Protein AF-A0A317FZG7-F1 (afdb_monomer_lite)

pLDDT: mean 90.95, std 7.67, range [53.81, 97.38]

Foldseek 3Di:
DVVVVVVVVVVVVVVVVVVVVVVVVVLVVLLVQLVVCCVPVVDDSVRSCVVVVPDPVSSVVSVVVVVD

Secondary structure (DSSP, 8-state):
-HHHHHHHHHHHHHHHHHHHHHHHHHHHHHHHHHHHHHHHH---HHHHHHHTT--HHHHHHHHHHH--

Structure (mmCIF, N/CA/C/O backbone):
data_AF-A0A317FZG7-F1
#
_entry.id   AF-A0A317FZG7-F1
#
loop_
_atom_site.group_PDB
_atom_site.id
_atom_site.type_symbol
_atom_site.label_atom_id
_atom_site.label_alt_id
_atom_site.label_comp_id
_atom_site.label_asym_id
_atom_site.label_entity_id
_atom_site.label_seq_id
_atom_site.pdbx_PDB_ins_code
_atom_site.Cartn_x
_atom_site.Cartn_y
_atom_site.Cartn_z
_atom_site.occupancy
_atom_site.B_iso_or_equiv
_atom_site.auth_seq_id
_atom_site.auth_comp_id
_atom_site.auth_asym_id
_atom_site.auth_atom_id
_atom_site.pdbx_PDB_model_num
ATOM 1 N N . MET A 1 1 ? 24.885 0.042 -36.082 1.00 61.91 1 MET A N 1
ATOM 2 C CA . MET A 1 1 ? 23.585 -0.375 -35.493 1.00 61.91 1 MET A CA 1
ATOM 3 C C . MET A 1 1 ? 23.649 -0.708 -33.994 1.00 61.91 1 MET A C 1
ATOM 5 O O . MET A 1 1 ? 22.654 -0.467 -33.320 1.00 61.91 1 MET A O 1
ATOM 9 N N . CYS A 1 2 ? 24.774 -1.191 -33.440 1.00 70.12 2 CYS A N 1
ATOM 10 C CA . CYS A 1 2 ? 24.873 -1.584 -32.020 1.00 70.12 2 CYS A CA 1
ATOM 11 C C . CYS A 1 2 ? 24.635 -0.453 -31.002 1.00 70.12 2 CYS A C 1
ATOM 13 O O . CYS A 1 2 ? 23.864 -0.650 -30.068 1.00 70.12 2 CYS A O 1
ATOM 15 N N . VAL A 1 3 ? 25.200 0.744 -31.201 1.00 79.00 3 VAL A N 1
ATOM 16 C CA . VAL A 1 3 ? 25.092 1.850 -30.220 1.00 79.00 3 VAL A CA 1
ATOM 17 C C . VAL A 1 3 ? 23.636 2.280 -29.985 1.00 79.00 3 VAL A C 1
ATOM 19 O O . VAL A 1 3 ? 23.188 2.345 -28.846 1.00 79.00 3 VAL A O 1
ATOM 22 N N . LYS A 1 4 ? 22.839 2.437 -31.054 1.00 83.00 4 LYS A N 1
ATOM 23 C CA . LYS A 1 4 ? 21.401 2.769 -30.950 1.00 83.00 4 LYS A CA 1
ATOM 24 C C . LYS A 1 4 ? 20.568 1.673 -30.267 1.00 83.00 4 LYS A C 1
ATOM 26 O O . LYS A 1 4 ? 19.470 1.943 -29.786 1.00 83.00 4 LYS A O 1
ATOM 31 N N . LYS A 1 5 ? 21.020 0.411 -30.276 1.00 84.81 5 LYS A N 1
ATOM 32 C CA . LYS A 1 5 ? 20.342 -0.693 -29.570 1.00 84.81 5 LYS A CA 1
ATOM 33 C C . LYS A 1 5 ? 20.666 -0.649 -28.076 1.00 84.81 5 LYS A C 1
ATOM 35 O O . LYS A 1 5 ? 19.745 -0.746 -27.273 1.00 84.81 5 LYS A O 1
ATOM 40 N N . VAL A 1 6 ? 21.934 -0.426 -27.728 1.00 85.44 6 VAL A N 1
ATOM 41 C CA . VAL A 1 6 ? 22.387 -0.268 -26.336 1.00 85.44 6 VAL A CA 1
ATOM 42 C C . VAL A 1 6 ? 21.729 0.949 -25.682 1.00 85.44 6 VAL A C 1
ATOM 44 O O . VAL A 1 6 ? 21.178 0.831 -24.595 1.00 85.44 6 VAL A O 1
ATOM 47 N N . GLU A 1 7 ? 21.677 2.088 -26.376 1.00 88.44 7 GLU A N 1
ATOM 48 C CA . GLU A 1 7 ? 21.034 3.305 -25.864 1.00 88.44 7 GLU A CA 1
ATOM 49 C C . GLU A 1 7 ? 19.530 3.103 -25.606 1.00 88.44 7 GLU A C 1
ATOM 51 O O . GLU A 1 7 ? 19.005 3.521 -24.573 1.00 88.44 7 GLU A O 1
ATOM 56 N N . ARG A 1 8 ? 18.826 2.411 -26.515 1.00 89.50 8 ARG A N 1
ATOM 57 C CA . ARG A 1 8 ? 17.408 2.063 -26.324 1.00 89.50 8 ARG A CA 1
ATOM 58 C C . ARG A 1 8 ? 17.200 1.124 -25.140 1.00 89.50 8 ARG A C 1
ATOM 60 O O . ARG A 1 8 ? 16.242 1.315 -24.396 1.00 89.50 8 ARG A O 1
ATOM 67 N N . TYR A 1 9 ? 18.085 0.146 -24.958 1.00 88.19 9 TYR A N 1
ATOM 68 C CA . TYR A 1 9 ? 18.025 -0.775 -23.826 1.00 88.19 9 TYR A CA 1
ATOM 69 C C . TYR A 1 9 ? 18.237 -0.043 -22.495 1.00 88.19 9 TYR A C 1
ATOM 71 O O . TYR A 1 9 ? 17.396 -0.147 -21.608 1.00 88.19 9 TYR A O 1
ATOM 79 N N . ALA A 1 10 ? 19.285 0.780 -22.389 1.00 89.88 10 ALA A N 1
ATOM 80 C CA . ALA A 1 10 ? 19.565 1.571 -21.191 1.00 89.88 10 ALA A CA 1
ATOM 81 C C . ALA A 1 10 ? 18.407 2.522 -20.837 1.00 89.88 10 ALA A C 1
ATOM 83 O O . ALA A 1 10 ? 17.989 2.591 -19.683 1.00 89.88 10 ALA A O 1
ATOM 84 N N . LYS A 1 11 ? 17.823 3.201 -21.836 1.00 90.25 11 LYS A N 1
ATOM 85 C CA . LYS A 1 11 ? 16.643 4.061 -21.642 1.00 90.25 11 LYS A CA 1
ATOM 86 C C . LYS A 1 11 ? 15.412 3.281 -21.177 1.00 90.25 11 LYS A C 1
ATOM 88 O O . LYS A 1 11 ? 14.628 3.819 -20.400 1.00 90.25 11 LYS A O 1
ATOM 93 N N . LYS A 1 12 ? 15.211 2.050 -21.658 1.00 91.88 12 LYS A N 1
ATOM 94 C CA . LYS A 1 12 ? 14.099 1.195 -21.219 1.00 91.88 12 LYS A CA 1
ATOM 95 C C . LYS A 1 12 ? 14.296 0.753 -19.767 1.00 91.88 12 LYS A C 1
ATOM 97 O O . LYS A 1 12 ? 13.405 0.984 -18.959 1.00 91.88 12 LYS A O 1
ATOM 102 N N . TYR A 1 13 ? 15.481 0.240 -19.441 1.00 88.94 13 TYR A N 1
ATOM 103 C CA . TYR A 1 13 ? 15.830 -0.190 -18.087 1.00 88.94 13 TYR A CA 1
ATOM 104 C C . TYR A 1 13 ? 15.683 0.947 -17.068 1.00 88.94 13 TYR A C 1
ATOM 106 O O . TYR A 1 13 ? 15.020 0.787 -16.052 1.00 88.94 13 TYR A O 1
ATOM 114 N N . ALA A 1 14 ? 16.216 2.136 -17.370 1.00 90.25 14 ALA A N 1
ATOM 115 C CA . ALA A 1 14 ? 16.098 3.291 -16.479 1.00 90.25 14 ALA A CA 1
ATOM 116 C C . ALA A 1 14 ? 14.635 3.705 -16.229 1.00 90.25 14 ALA A C 1
ATOM 118 O O . ALA A 1 14 ? 14.289 4.110 -15.122 1.00 90.25 14 ALA A O 1
ATOM 119 N N . LYS A 1 15 ? 13.763 3.590 -17.242 1.00 90.19 15 LYS A N 1
ATOM 120 C CA . LYS A 1 15 ? 12.327 3.867 -17.096 1.00 90.19 15 LYS A CA 1
ATOM 121 C C . LYS A 1 15 ? 11.614 2.815 -16.251 1.00 90.19 15 LYS A C 1
ATOM 123 O O . LYS A 1 15 ? 10.748 3.187 -15.470 1.00 90.19 15 LYS A O 1
ATOM 128 N N . GLU A 1 16 ? 11.935 1.537 -16.429 1.00 90.06 16 GLU A N 1
ATOM 129 C CA . GLU A 1 16 ? 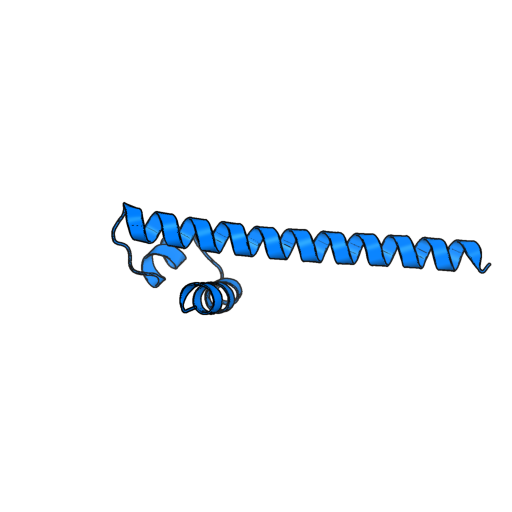11.361 0.446 -15.630 1.00 90.06 16 GLU A CA 1
ATOM 130 C C . GLU A 1 16 ? 11.787 0.572 -14.166 1.00 90.06 16 GLU A C 1
ATOM 132 O O . GLU A 1 16 ? 10.927 0.649 -13.295 1.00 90.06 16 GLU A O 1
ATOM 137 N N . TYR A 1 17 ? 13.079 0.787 -13.914 1.00 84.38 17 TYR A N 1
ATOM 138 C CA . TYR A 1 17 ? 13.606 1.023 -12.571 1.00 84.38 17 TYR A CA 1
ATOM 139 C C . TYR A 1 17 ? 12.970 2.244 -11.886 1.00 84.38 17 TYR A C 1
ATOM 141 O O . TYR A 1 17 ? 12.632 2.209 -10.705 1.00 84.38 17 TYR A O 1
ATOM 149 N N . ALA A 1 18 ? 12.773 3.343 -12.623 1.00 88.12 18 ALA A N 1
ATOM 150 C CA . ALA A 1 18 ? 12.100 4.518 -12.078 1.00 88.12 18 ALA A CA 1
ATOM 151 C C . ALA A 1 18 ? 10.637 4.225 -11.705 1.00 88.12 18 ALA A C 1
ATOM 153 O O . ALA A 1 18 ? 10.174 4.708 -10.677 1.00 88.12 18 ALA A O 1
ATOM 154 N N . LYS A 1 19 ? 9.918 3.430 -12.509 1.00 88.12 19 LYS A N 1
ATOM 155 C CA . LYS A 1 19 ? 8.541 3.019 -12.198 1.00 88.12 19 LYS A CA 1
ATOM 156 C C . LYS A 1 19 ? 8.486 2.149 -10.946 1.00 88.12 19 LYS A C 1
ATOM 158 O O . LYS A 1 19 ? 7.692 2.447 -10.065 1.00 88.12 19 LYS A O 1
ATOM 163 N N . GLU A 1 20 ? 9.356 1.147 -10.838 1.00 86.94 20 GLU A N 1
ATOM 164 C CA . GLU A 1 20 ? 9.442 0.284 -9.651 1.00 86.94 20 GLU A CA 1
ATOM 165 C C . GLU A 1 20 ? 9.680 1.107 -8.381 1.00 86.94 20 GLU A C 1
ATOM 167 O O . GLU A 1 20 ? 8.951 0.968 -7.405 1.00 86.94 20 GLU A O 1
ATOM 172 N N . ARG A 1 21 ? 10.617 2.063 -8.422 1.00 86.25 21 ARG A N 1
ATOM 173 C CA . ARG A 1 21 ? 10.882 2.959 -7.285 1.00 86.25 21 ARG A CA 1
ATOM 174 C C . ARG A 1 21 ? 9.707 3.864 -6.927 1.00 86.25 21 ARG A C 1
ATOM 176 O O . ARG A 1 21 ? 9.538 4.202 -5.756 1.00 86.25 21 ARG A O 1
ATOM 183 N N . VAL A 1 22 ? 8.931 4.309 -7.913 1.00 90.19 22 VAL A N 1
ATOM 184 C CA . VAL A 1 22 ? 7.722 5.103 -7.655 1.00 90.19 22 VAL A CA 1
ATOM 185 C C . VAL A 1 22 ? 6.673 4.245 -6.954 1.00 90.19 22 VAL A C 1
ATOM 187 O O . VAL A 1 22 ? 6.116 4.697 -5.956 1.00 90.19 22 VAL A O 1
ATOM 190 N N . GLU A 1 23 ? 6.462 3.010 -7.408 1.00 90.19 23 GLU A N 1
ATOM 191 C CA . GLU A 1 23 ? 5.516 2.084 -6.778 1.00 90.19 23 GLU A CA 1
ATOM 192 C C . GLU A 1 23 ? 5.947 1.687 -5.359 1.00 90.19 23 GLU A C 1
ATOM 194 O O . GLU A 1 23 ? 5.136 1.751 -4.437 1.00 90.19 23 GLU A O 1
ATOM 199 N N . GLU A 1 24 ? 7.229 1.384 -5.135 1.00 90.56 24 GLU A N 1
ATOM 200 C CA . GLU A 1 24 ? 7.765 1.113 -3.792 1.00 90.56 24 GLU A CA 1
ATOM 201 C C . GLU A 1 24 ? 7.524 2.285 -2.832 1.00 90.56 24 GLU A C 1
ATOM 203 O O . GLU A 1 24 ? 7.078 2.098 -1.697 1.00 90.56 24 GLU A O 1
ATOM 208 N N . ASN A 1 25 ? 7.797 3.513 -3.286 1.00 92.81 25 ASN A N 1
ATOM 209 C CA . ASN A 1 25 ? 7.565 4.707 -2.479 1.00 92.81 25 ASN A CA 1
ATOM 210 C C . ASN A 1 25 ? 6.073 4.930 -2.219 1.00 92.81 25 ASN A C 1
ATOM 212 O O . ASN A 1 25 ? 5.709 5.286 -1.099 1.00 92.81 25 ASN A O 1
ATOM 216 N N . ARG A 1 26 ? 5.212 4.695 -3.217 1.00 95.44 26 ARG A N 1
ATOM 217 C CA . ARG A 1 26 ? 3.755 4.804 -3.078 1.00 95.44 26 ARG A CA 1
ATOM 218 C C . ARG A 1 26 ? 3.246 3.862 -1.989 1.00 95.44 26 ARG A C 1
ATOM 220 O O . ARG A 1 26 ? 2.570 4.325 -1.072 1.00 95.44 26 ARG A O 1
ATOM 227 N N . ILE A 1 27 ? 3.622 2.582 -2.047 1.00 95.12 27 ILE A N 1
ATOM 228 C CA . ILE A 1 27 ? 3.252 1.586 -1.031 1.00 95.12 27 ILE A CA 1
ATOM 229 C C . ILE A 1 27 ? 3.769 2.005 0.343 1.00 95.12 27 ILE A C 1
ATOM 231 O O . ILE A 1 27 ? 2.993 2.078 1.290 1.00 95.12 27 ILE A O 1
ATOM 235 N N . LYS A 1 28 ? 5.047 2.381 0.455 1.00 94.56 28 LYS A N 1
ATOM 236 C CA . LYS A 1 28 ? 5.638 2.810 1.730 1.00 94.56 28 LYS A CA 1
ATOM 237 C C . LYS A 1 28 ? 4.906 4.006 2.348 1.00 94.56 28 LYS A C 1
ATOM 239 O O . LYS A 1 28 ? 4.702 4.046 3.562 1.00 94.56 28 LYS A O 1
ATOM 244 N N . THR A 1 29 ? 4.514 4.983 1.532 1.00 95.94 29 THR A N 1
ATOM 245 C CA . THR A 1 29 ? 3.728 6.135 1.985 1.00 95.94 29 THR A CA 1
ATOM 246 C C . THR A 1 29 ? 2.340 5.710 2.460 1.00 95.94 29 THR A C 1
ATOM 248 O O . THR A 1 29 ? 1.914 6.162 3.522 1.00 95.94 29 THR A O 1
ATOM 251 N N . LEU A 1 30 ? 1.655 4.821 1.735 1.00 96.25 30 LEU A N 1
ATOM 252 C CA . LEU A 1 30 ? 0.356 4.293 2.158 1.00 96.25 30 LEU A CA 1
ATOM 253 C C . LEU A 1 30 ? 0.461 3.525 3.482 1.00 96.25 30 LEU A C 1
ATOM 255 O O . LEU A 1 30 ? -0.310 3.810 4.395 1.00 96.25 30 LEU A O 1
ATOM 259 N N . THR A 1 31 ? 1.464 2.656 3.640 1.00 96.44 31 THR A N 1
ATOM 260 C CA . THR A 1 31 ? 1.747 1.942 4.897 1.00 96.44 31 THR A CA 1
ATOM 261 C C . THR A 1 31 ? 1.917 2.912 6.067 1.00 96.44 31 THR A C 1
ATOM 263 O O . THR A 1 31 ? 1.326 2.732 7.135 1.00 96.44 31 THR A O 1
ATOM 266 N N . GLN A 1 32 ? 2.687 3.988 5.874 1.00 96.19 32 GLN A N 1
ATOM 267 C CA . GLN A 1 32 ? 2.890 4.994 6.914 1.00 96.19 32 GLN A CA 1
ATOM 268 C C . GLN A 1 32 ? 1.597 5.756 7.241 1.00 96.19 32 GLN A C 1
ATOM 270 O O . GLN A 1 32 ? 1.322 6.004 8.416 1.00 96.19 32 GLN A O 1
ATOM 275 N N . ASN A 1 33 ? 0.799 6.109 6.232 1.00 96.12 33 ASN A N 1
ATOM 276 C CA . ASN A 1 33 ? -0.475 6.801 6.425 1.00 96.12 33 ASN A CA 1
ATOM 277 C C . ASN A 1 33 ? -1.475 5.934 7.195 1.00 96.12 33 ASN A C 1
ATOM 279 O O . ASN A 1 33 ? -2.076 6.423 8.148 1.00 96.12 33 ASN A O 1
ATOM 283 N N . VAL A 1 34 ? -1.588 4.647 6.848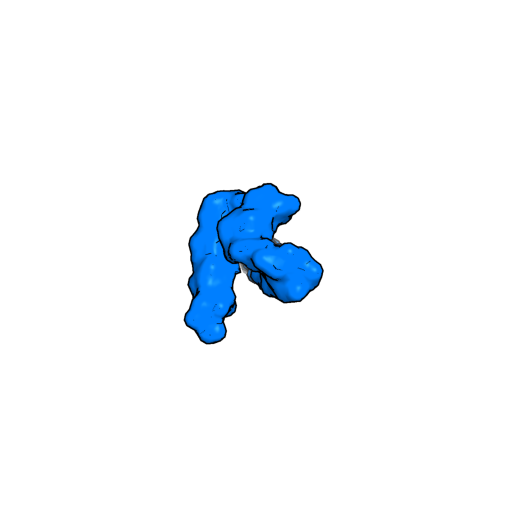 1.00 96.75 34 VAL A N 1
ATOM 284 C CA . VAL A 1 34 ? -2.412 3.665 7.573 1.00 96.75 34 VAL A CA 1
ATOM 285 C C . VAL A 1 34 ? -1.982 3.598 9.036 1.00 96.75 34 VAL A C 1
ATOM 287 O O . VAL A 1 34 ? -2.805 3.787 9.930 1.00 96.75 34 VAL A O 1
ATOM 290 N N . LYS A 1 35 ? -0.679 3.441 9.300 1.00 95.31 35 LYS A N 1
ATOM 291 C CA . LYS A 1 35 ? -0.136 3.380 10.665 1.00 95.31 35 LYS A CA 1
ATOM 292 C C . LYS A 1 35 ? -0.430 4.642 11.481 1.00 95.31 35 LYS A C 1
ATOM 294 O O . LYS A 1 35 ? -0.791 4.555 12.655 1.00 95.31 35 LYS A O 1
ATOM 299 N N . VAL A 1 36 ? -0.254 5.819 10.879 1.00 95.69 36 VAL A N 1
ATOM 300 C CA . VAL A 1 36 ? -0.534 7.110 11.529 1.00 95.69 36 VAL A CA 1
ATOM 301 C C . VAL A 1 36 ? -2.024 7.265 11.804 1.00 95.69 36 VAL A C 1
ATOM 303 O O . VAL A 1 36 ? -2.391 7.700 12.895 1.00 95.69 36 VAL A O 1
ATOM 306 N N . LEU A 1 37 ? -2.875 6.883 10.854 1.00 96.19 37 LEU A N 1
ATOM 307 C CA . LEU A 1 37 ? -4.320 6.972 11.001 1.00 96.19 37 LEU A CA 1
ATOM 308 C C . LEU A 1 37 ? -4.805 6.060 12.132 1.00 96.19 37 LEU A C 1
ATOM 310 O O . LEU A 1 37 ? -5.403 6.560 13.079 1.00 96.19 37 LEU A O 1
ATOM 314 N N . MET A 1 38 ? -4.428 4.776 12.118 1.00 95.00 38 MET A N 1
ATOM 315 C CA . MET A 1 38 ? -4.753 3.817 13.187 1.00 95.00 38 MET A CA 1
ATOM 316 C C . MET A 1 38 ? -4.352 4.341 14.571 1.00 95.00 38 MET A C 1
ATOM 318 O O . MET A 1 38 ? -5.122 4.257 15.526 1.00 95.00 38 MET A O 1
ATOM 322 N N . LYS A 1 39 ? -3.158 4.938 14.685 1.00 94.50 39 LYS A N 1
ATOM 323 C CA . LYS A 1 39 ? -2.674 5.515 15.944 1.00 94.50 39 LYS A CA 1
ATOM 324 C C . LYS A 1 39 ? -3.489 6.732 16.396 1.00 94.50 39 LYS A C 1
ATOM 326 O O . LYS A 1 39 ? -3.730 6.881 17.590 1.00 94.50 39 LYS A O 1
ATOM 331 N N . ASN A 1 40 ? -3.865 7.615 15.472 1.00 96.12 40 ASN A N 1
ATOM 332 C CA . ASN A 1 40 ? -4.483 8.900 15.801 1.00 96.12 40 ASN A CA 1
ATOM 333 C C . ASN A 1 40 ? -5.998 8.806 16.023 1.00 96.12 40 ASN A C 1
ATOM 335 O O . ASN A 1 40 ? -6.539 9.590 16.797 1.00 96.12 40 ASN A O 1
ATOM 339 N N . THR A 1 41 ? -6.680 7.883 15.344 1.00 92.50 41 THR A N 1
ATOM 340 C CA . THR A 1 41 ? -8.147 7.752 15.381 1.00 92.50 41 THR A CA 1
ATOM 341 C C . THR A 1 41 ? -8.626 6.4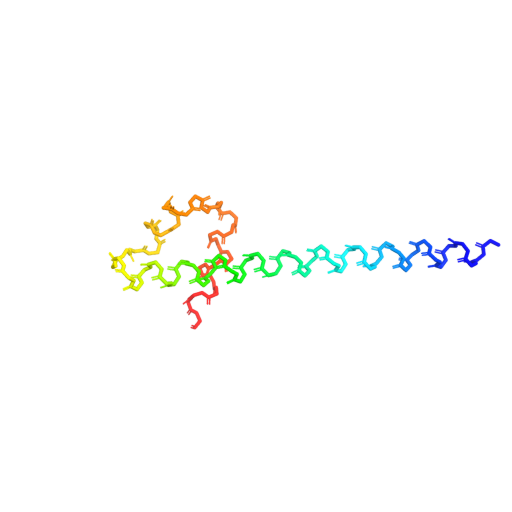75 16.070 1.00 92.50 41 THR A C 1
ATOM 343 O O . THR A 1 41 ? -9.830 6.247 16.149 1.00 92.50 41 THR A O 1
ATOM 346 N N . SER A 1 42 ? -7.704 5.633 16.557 1.00 92.06 42 SER A N 1
ATOM 347 C CA . SER A 1 42 ? -7.994 4.284 17.075 1.00 92.06 42 SER A CA 1
ATOM 348 C C . SER A 1 42 ? -8.714 3.377 16.070 1.00 92.06 42 SER A C 1
ATOM 350 O O . SER A 1 42 ? -9.364 2.412 16.465 1.00 92.06 42 SER A O 1
ATOM 352 N N . PHE A 1 43 ? -8.602 3.679 14.773 1.00 94.69 43 PHE A N 1
ATOM 353 C CA . PHE A 1 43 ? -9.159 2.846 13.714 1.00 94.69 43 PHE A CA 1
ATOM 354 C C . PHE A 1 43 ? -8.494 1.474 13.682 1.00 94.69 43 PHE A C 1
ATOM 356 O O . PHE A 1 43 ? -7.284 1.339 13.894 1.00 94.69 43 PHE A O 1
ATOM 363 N N . THR A 1 44 ? -9.291 0.461 13.351 1.00 94.75 44 THR A N 1
ATOM 364 C CA . THR A 1 44 ? -8.757 -0.829 12.918 1.00 94.75 44 THR A CA 1
ATOM 365 C C . THR A 1 44 ? -8.044 -0.670 11.572 1.00 94.75 44 THR A C 1
ATOM 367 O O . THR A 1 44 ? -8.224 0.321 10.861 1.00 94.75 44 THR A O 1
ATOM 370 N N . MET A 1 45 ? -7.223 -1.654 11.202 1.00 94.06 45 MET A N 1
ATOM 371 C CA . MET A 1 45 ? -6.529 -1.640 9.910 1.00 94.06 45 MET A CA 1
ATOM 372 C C . MET A 1 45 ? -7.518 -1.572 8.733 1.00 94.06 45 MET A C 1
ATOM 374 O O . MET A 1 45 ? -7.322 -0.783 7.816 1.00 94.06 45 MET A O 1
ATOM 378 N N . GLU A 1 46 ? -8.619 -2.321 8.810 1.00 94.88 46 GLU A N 1
ATOM 379 C CA . GLU A 1 46 ? -9.686 -2.329 7.802 1.00 94.88 46 GLU A CA 1
ATOM 380 C C . GLU A 1 46 ? -10.363 -0.955 7.671 1.00 94.88 46 GLU A C 1
ATOM 382 O O . GLU A 1 46 ? -10.457 -0.412 6.574 1.00 94.88 46 GLU A O 1
ATOM 387 N N . GLN A 1 47 ? -10.702 -0.313 8.794 1.00 96.69 47 GLN A N 1
ATOM 388 C CA . GLN A 1 47 ? -11.252 1.048 8.789 1.00 96.69 47 GLN A CA 1
ATOM 389 C C . GLN A 1 47 ? -10.272 2.074 8.206 1.00 96.69 47 GLN A C 1
ATOM 391 O O . GLN A 1 47 ? -10.684 3.014 7.527 1.00 96.69 47 GLN A O 1
ATOM 396 N N . ALA A 1 48 ? -8.972 1.916 8.465 1.00 96.88 48 ALA A N 1
ATOM 397 C CA . ALA A 1 48 ? -7.951 2.775 7.881 1.00 96.88 48 ALA A CA 1
ATOM 398 C C . ALA A 1 48 ? -7.818 2.560 6.365 1.00 96.88 48 ALA A C 1
ATOM 400 O O . ALA A 1 48 ? -7.659 3.536 5.633 1.00 96.88 48 ALA A O 1
ATOM 401 N N . PHE A 1 49 ? -7.926 1.319 5.882 1.00 97.38 49 PHE A N 1
ATOM 402 C CA . PHE A 1 49 ? -7.947 1.019 4.450 1.00 97.38 49 PHE A CA 1
ATOM 403 C C . PHE A 1 49 ? -9.169 1.600 3.746 1.00 97.38 4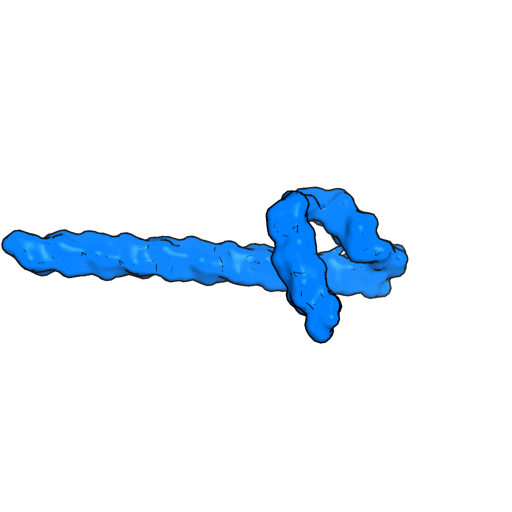9 PHE A C 1
ATOM 405 O O . PHE A 1 49 ? -9.016 2.190 2.676 1.00 97.38 49 PHE A O 1
ATOM 412 N N . ASP A 1 50 ? -10.352 1.478 4.345 1.00 97.25 50 ASP A N 1
ATOM 413 C CA . ASP A 1 50 ? -11.583 2.052 3.801 1.00 97.25 50 ASP A CA 1
ATOM 414 C C . ASP A 1 50 ? -11.521 3.582 3.788 1.00 97.25 50 ASP A C 1
ATOM 416 O O . ASP A 1 50 ? -11.817 4.209 2.775 1.00 97.25 50 ASP A O 1
ATOM 420 N N . SER A 1 51 ? -11.048 4.195 4.878 1.00 96.69 51 SER A N 1
ATOM 421 C CA . SER A 1 51 ? -10.923 5.653 4.985 1.00 96.69 51 SER A CA 1
ATOM 422 C C . SER A 1 51 ? -9.900 6.254 4.019 1.00 96.69 51 SER A C 1
ATOM 424 O O . SER A 1 51 ? -9.997 7.441 3.709 1.00 96.69 51 SER A O 1
ATOM 426 N N . LEU A 1 52 ? -8.893 5.483 3.608 1.00 95.56 52 LEU A N 1
ATOM 427 C CA . LEU A 1 52 ? -7.863 5.904 2.655 1.00 95.56 52 LEU A CA 1
ATOM 428 C C . LEU A 1 52 ? -8.146 5.408 1.229 1.00 95.56 52 LEU A C 1
ATOM 430 O O . LEU A 1 52 ? -7.306 5.616 0.355 1.00 95.56 52 LEU A O 1
ATOM 434 N N . GLU A 1 53 ? -9.291 4.751 1.007 1.00 96.50 53 GLU A N 1
ATOM 435 C CA . GLU A 1 53 ? -9.703 4.173 -0.279 1.00 96.50 53 GLU A CA 1
ATOM 436 C C . GLU A 1 53 ? -8.608 3.292 -0.914 1.00 96.50 53 GLU A C 1
ATOM 438 O O . GLU A 1 53 ? -8.378 3.295 -2.125 1.00 96.50 53 GLU A O 1
ATOM 443 N N . ILE A 1 54 ? -7.890 2.535 -0.078 1.00 95.25 54 ILE A N 1
ATOM 444 C CA . ILE A 1 54 ? -6.774 1.692 -0.518 1.00 95.25 54 ILE A CA 1
ATOM 445 C C . ILE A 1 54 ? -7.319 0.499 -1.302 1.00 95.25 54 ILE A C 1
ATOM 447 O O . ILE A 1 54 ? -8.240 -0.184 -0.851 1.00 95.25 54 ILE A O 1
ATOM 451 N N . SER A 1 55 ? -6.720 0.233 -2.466 1.00 95.38 55 SER A N 1
ATOM 452 C CA . SER A 1 55 ? -7.104 -0.881 -3.335 1.00 95.38 55 SER A CA 1
ATOM 453 C C . SER A 1 55 ? -6.832 -2.237 -2.679 1.00 95.38 55 SER A C 1
ATOM 455 O O . SER A 1 55 ? -5.840 -2.389 -1.974 1.00 95.38 55 SER A O 1
ATOM 457 N N . GLU A 1 56 ? -7.655 -3.251 -2.959 1.00 93.19 56 GLU A N 1
ATOM 458 C CA . GLU A 1 56 ? -7.482 -4.603 -2.396 1.00 93.19 56 GLU A CA 1
ATOM 459 C C . GLU A 1 56 ? -6.080 -5.189 -2.636 1.00 93.19 56 GLU A C 1
ATOM 461 O O . GLU A 1 56 ? -5.502 -5.812 -1.751 1.00 93.19 56 GLU A O 1
ATOM 466 N N . THR A 1 57 ? -5.481 -4.926 -3.803 1.00 93.44 57 THR A N 1
ATOM 467 C CA . THR A 1 57 ? -4.106 -5.357 -4.104 1.00 93.44 57 THR A CA 1
ATOM 468 C C . THR A 1 57 ? -3.083 -4.707 -3.174 1.00 93.44 57 THR A C 1
ATOM 470 O O . THR A 1 57 ? -2.179 -5.379 -2.681 1.00 93.44 57 THR A O 1
ATOM 473 N N . ASP A 1 58 ? -3.232 -3.410 -2.905 1.00 95.31 58 ASP A N 1
ATOM 474 C CA . ASP A 1 58 ? -2.342 -2.700 -1.990 1.00 95.31 58 ASP A CA 1
ATOM 475 C C . ASP A 1 58 ? -2.591 -3.104 -0.533 1.00 95.31 58 ASP A C 1
ATOM 477 O O .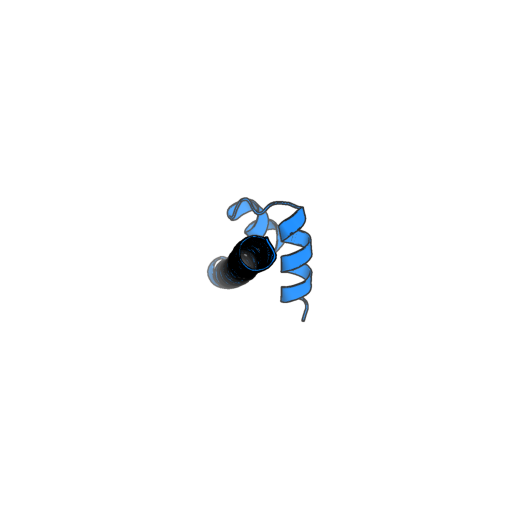 ASP A 1 58 ? -1.635 -3.170 0.236 1.00 95.31 58 ASP A O 1
ATOM 481 N N . ARG A 1 59 ? -3.842 -3.415 -0.151 1.00 96.00 59 ARG A N 1
ATOM 482 C CA . ARG A 1 59 ? -4.188 -3.890 1.201 1.00 96.00 59 ARG A CA 1
ATOM 483 C C . ARG A 1 59 ? -3.377 -5.127 1.564 1.00 96.00 59 ARG A C 1
ATOM 485 O O . ARG A 1 59 ? -2.753 -5.128 2.618 1.00 96.00 59 AR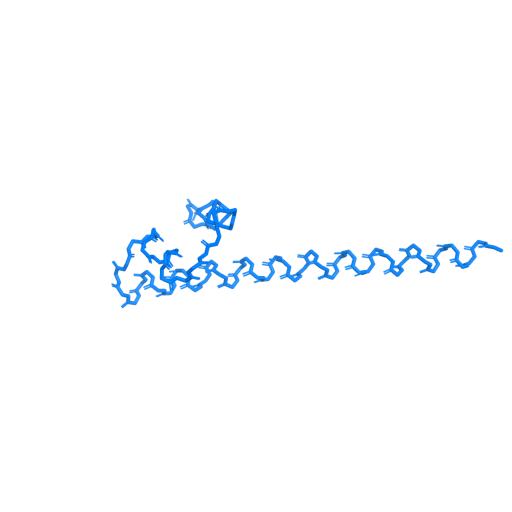G A O 1
ATOM 492 N N . THR A 1 60 ? -3.303 -6.123 0.674 1.00 94.75 60 THR A N 1
ATOM 493 C CA . THR A 1 60 ? -2.499 -7.338 0.902 1.00 94.75 60 THR A CA 1
ATOM 494 C C . THR A 1 60 ? -1.032 -7.003 1.182 1.00 94.75 60 THR A C 1
ATOM 496 O O . THR A 1 60 ? -0.485 -7.434 2.193 1.00 94.75 60 THR A O 1
ATOM 499 N N . ILE A 1 61 ? -0.414 -6.170 0.338 1.00 94.31 61 ILE A N 1
ATOM 500 C CA . ILE A 1 61 ? 1.003 -5.797 0.472 1.00 94.31 61 ILE A CA 1
ATOM 501 C C . ILE A 1 61 ? 1.245 -4.995 1.760 1.00 94.31 61 ILE A C 1
ATOM 503 O O . ILE A 1 61 ? 2.248 -5.188 2.446 1.00 94.31 61 ILE A O 1
ATOM 507 N N . ILE A 1 62 ? 0.346 -4.069 2.093 1.00 95.00 62 ILE A N 1
ATOM 508 C CA . ILE A 1 62 ? 0.482 -3.211 3.274 1.00 95.00 62 ILE A CA 1
ATOM 509 C C . ILE A 1 62 ? 0.271 -4.019 4.560 1.00 95.00 62 ILE A C 1
ATOM 511 O O . ILE A 1 62 ? 1.014 -3.811 5.518 1.00 95.00 62 ILE A O 1
ATOM 515 N N . SER A 1 63 ? -0.690 -4.947 4.589 1.00 94.12 63 SER A N 1
ATOM 516 C CA . SER A 1 63 ? -0.907 -5.853 5.724 1.00 94.12 63 SER A CA 1
ATOM 517 C C . SER A 1 63 ? 0.339 -6.689 6.011 1.00 94.12 63 SER A C 1
ATOM 519 O O . SER A 1 63 ? 0.816 -6.677 7.143 1.00 94.12 63 SER A O 1
ATOM 521 N N . GLU A 1 64 ? 0.945 -7.296 4.985 1.00 92.50 64 GLU A N 1
ATOM 522 C CA . GLU A 1 64 ? 2.205 -8.041 5.127 1.00 92.50 64 GLU A CA 1
ATOM 523 C C . GLU A 1 64 ? 3.342 -7.179 5.699 1.00 92.50 64 GLU A C 1
ATOM 525 O O . GLU A 1 64 ? 4.152 -7.669 6.478 1.00 92.50 64 GLU A O 1
ATOM 530 N N . GLN A 1 65 ? 3.408 -5.887 5.350 1.00 90.25 65 GLN A N 1
ATOM 531 C CA . GLN A 1 65 ? 4.418 -4.958 5.878 1.00 90.25 65 GLN A CA 1
ATOM 532 C C . GLN A 1 65 ? 4.145 -4.485 7.314 1.00 90.25 65 GLN A C 1
ATOM 534 O O . GLN A 1 65 ? 5.073 -4.023 7.982 1.00 90.25 65 GLN A O 1
ATOM 539 N N . LEU A 1 66 ? 2.891 -4.527 7.772 1.00 87.88 66 LEU A N 1
ATOM 540 C CA . LEU A 1 66 ? 2.484 -4.082 9.109 1.00 87.88 66 LEU A CA 1
ATOM 541 C C . LEU A 1 66 ? 2.473 -5.212 10.145 1.00 87.88 66 LEU A C 1
ATOM 543 O O . LEU A 1 66 ? 2.557 -4.914 11.334 1.00 87.88 66 LEU A O 1
ATOM 547 N N . GLU A 1 67 ? 2.369 -6.468 9.712 1.00 78.81 67 GLU A N 1
ATOM 548 C CA . GLU A 1 67 ? 2.418 -7.661 10.573 1.00 78.81 67 GLU A CA 1
ATOM 549 C C . GLU A 1 67 ? 3.851 -8.091 10.965 1.00 78.81 67 GLU A C 1
ATOM 551 O O . GLU A 1 67 ? 4.010 -9.051 11.721 1.00 78.81 67 GLU A O 1
ATOM 556 N N . VAL A 1 68 ? 4.882 -7.378 10.483 1.00 53.81 68 VAL A N 1
ATOM 557 C CA . VAL A 1 68 ? 6.315 -7.602 10.788 1.00 53.81 68 VAL A CA 1
ATOM 558 C C . VAL A 1 68 ? 6.734 -7.023 12.139 1.00 53.81 68 VAL A C 1
ATOM 560 O O . VAL A 1 68 ? 6.373 -5.860 12.438 1.00 53.81 68 VAL A O 1
#

Sequence (68 aa):
MCVKKVERYAKKYAKEYAKERVEENRIKTLTQNVKVLMKNTSFTMEQAFDSLEISETDRTIISEQLEV

Radius of gyration: 17.82 Å; chains: 1; bounding box: 37×17×53 Å

Organism: Butyrivibrio fibrisolvens (NCBI:txid831)